Protein AF-A0A2K3JLP3-F1 (afdb_monomer_lite)

Secondary structure (DSSP, 8-state):
-HHHHHHHHHHHHTT-SSGGGSPPHHHHHHHHHHHH--TT---GGGGS-------------------SS-HHHHHHHHHHHHHHHHHHHHHHT----------

pLDDT: mean 74.58, std 18.93, range [44.62, 97.56]

Sequence (103 aa):
MRSLHQAVAVAAMCLNEEPSVRPLISDVVTALSFLGITPMSQDPNLLSPIDMSSPTDENEEKSATLSLLDDDSAVVRQRAVDEAMEWGSNSRNKPNYDSSSYL

Structure (mmCIF, N/CA/C/O backbone):
data_AF-A0A2K3JLP3-F1
#
_entry.id   AF-A0A2K3JLP3-F1
#
loop_
_atom_site.group_PDB
_atom_site.id
_atom_site.type_symbol
_atom_site.label_atom_id
_atom_site.label_alt_id
_atom_site.label_comp_id
_atom_site.label_asym_id
_atom_site.label_entity_id
_atom_site.label_seq_id
_atom_site.pdbx_PDB_ins_code
_atom_site.Cartn_x
_atom_site.Cartn_y
_atom_site.Cartn_z
_atom_site.occupancy
_atom_site.B_iso_or_equiv
_atom_site.auth_seq_id
_atom_site.auth_comp_id
_atom_site.auth_asym_id
_atom_site.auth_atom_id
_atom_site.pdbx_PDB_model_num
ATOM 1 N N . MET A 1 1 ? 19.265 6.042 -3.613 1.00 70.06 1 MET A N 1
ATOM 2 C CA . MET A 1 1 ? 18.915 5.976 -2.174 1.00 70.06 1 MET A CA 1
ATOM 3 C C . MET A 1 1 ? 17.835 6.961 -1.731 1.00 70.06 1 MET A C 1
ATOM 5 O O . MET A 1 1 ? 17.045 6.580 -0.882 1.00 70.06 1 MET A O 1
ATOM 9 N N . ARG A 1 2 ? 17.734 8.190 -2.271 1.00 84.38 2 ARG A N 1
ATOM 10 C CA . ARG A 1 2 ? 16.667 9.127 -1.850 1.00 84.38 2 ARG A CA 1
ATOM 11 C C . ARG A 1 2 ? 15.244 8.585 -2.059 1.00 84.38 2 ARG A C 1
ATOM 13 O O . ARG A 1 2 ? 14.434 8.704 -1.150 1.00 84.38 2 ARG A O 1
ATOM 20 N N . SER A 1 3 ? 14.974 7.946 -3.198 1.00 90.00 3 SER A N 1
ATOM 21 C CA . SER A 1 3 ? 13.664 7.349 -3.506 1.00 90.00 3 SER A CA 1
ATOM 22 C C . SER A 1 3 ? 13.277 6.225 -2.543 1.00 90.00 3 SER A C 1
ATOM 24 O O . SER A 1 3 ? 12.133 6.160 -2.114 1.00 90.00 3 SER A O 1
ATOM 26 N N . LEU A 1 4 ? 14.237 5.389 -2.133 1.00 91.31 4 LEU A N 1
ATOM 27 C CA . LEU A 1 4 ? 14.010 4.349 -1.128 1.00 91.31 4 LEU A CA 1
ATOM 28 C C . LEU A 1 4 ? 13.628 4.955 0.227 1.00 91.31 4 LEU A C 1
ATOM 30 O O . LEU A 1 4 ? 12.660 4.519 0.833 1.00 91.31 4 LEU A O 1
ATOM 34 N N . HIS A 1 5 ? 14.346 5.981 0.694 1.00 94.88 5 HIS A N 1
ATOM 35 C CA . HIS A 1 5 ? 13.999 6.646 1.956 1.00 94.88 5 HIS A CA 1
ATOM 36 C C . HIS A 1 5 ? 12.618 7.304 1.899 1.00 94.88 5 HIS A C 1
ATOM 38 O O . HIS A 1 5 ? 11.877 7.257 2.875 1.00 94.88 5 HIS A O 1
ATOM 44 N N . GLN A 1 6 ? 12.251 7.876 0.750 1.00 94.69 6 GLN A N 1
ATOM 45 C CA . GLN A 1 6 ? 10.908 8.408 0.534 1.00 94.69 6 GLN A CA 1
ATOM 46 C C . GLN A 1 6 ? 9.854 7.295 0.557 1.00 94.69 6 GLN A C 1
ATOM 48 O O . GLN A 1 6 ? 8.849 7.441 1.243 1.00 94.69 6 GLN A O 1
ATOM 53 N N . ALA A 1 7 ? 10.100 6.160 -0.103 1.00 94.81 7 ALA A N 1
ATOM 54 C CA . ALA A 1 7 ? 9.191 5.015 -0.084 1.00 94.81 7 ALA A CA 1
ATOM 55 C C . ALA A 1 7 ? 9.003 4.455 1.337 1.00 94.81 7 ALA A C 1
ATOM 57 O O . ALA A 1 7 ? 7.880 4.170 1.745 1.00 94.81 7 ALA A O 1
ATOM 58 N N . VAL A 1 8 ? 10.082 4.366 2.122 1.00 95.56 8 VAL A N 1
ATOM 59 C CA . VAL A 1 8 ? 10.027 3.961 3.536 1.00 95.56 8 VAL A CA 1
ATOM 60 C C . VAL A 1 8 ? 9.221 4.960 4.369 1.00 95.56 8 VAL A C 1
ATOM 62 O O . VAL A 1 8 ? 8.411 4.544 5.192 1.00 95.56 8 VAL A O 1
ATOM 65 N N . ALA A 1 9 ? 9.389 6.266 4.144 1.00 95.69 9 ALA A N 1
ATOM 66 C CA . ALA A 1 9 ? 8.601 7.285 4.836 1.00 95.69 9 ALA A CA 1
ATOM 67 C C . ALA A 1 9 ? 7.101 7.173 4.509 1.00 95.69 9 ALA A C 1
ATOM 69 O O . ALA A 1 9 ? 6.276 7.251 5.415 1.00 95.69 9 ALA A O 1
ATOM 70 N N . VAL A 1 10 ? 6.750 6.925 3.241 1.00 95.50 10 VAL A N 1
ATOM 71 C CA . VAL A 1 10 ? 5.359 6.686 2.817 1.00 95.50 10 VAL A CA 1
ATOM 72 C C . VAL A 1 10 ? 4.795 5.425 3.478 1.00 95.50 10 VAL A C 1
ATOM 74 O O . VAL A 1 10 ? 3.681 5.453 3.989 1.00 95.50 10 VAL A O 1
ATOM 77 N N . ALA A 1 11 ? 5.568 4.337 3.541 1.00 95.50 11 ALA A N 1
ATOM 78 C CA . ALA A 1 11 ? 5.145 3.114 4.225 1.00 95.50 11 ALA A CA 1
ATOM 79 C C . ALA A 1 11 ? 4.912 3.339 5.729 1.00 95.50 11 ALA A C 1
ATOM 81 O O . ALA A 1 11 ? 3.944 2.823 6.283 1.00 95.50 11 ALA A O 1
ATOM 82 N N . ALA A 1 12 ? 5.759 4.141 6.382 1.00 96.31 12 ALA A N 1
ATOM 83 C CA . ALA A 1 12 ? 5.605 4.472 7.795 1.00 96.31 12 ALA A CA 1
ATOM 84 C C . ALA A 1 12 ? 4.299 5.234 8.078 1.00 96.31 12 ALA A C 1
ATOM 86 O O . ALA A 1 12 ? 3.626 4.907 9.051 1.00 96.31 12 ALA A O 1
ATOM 87 N N . MET A 1 13 ? 3.894 6.169 7.205 1.00 96.75 13 MET A N 1
ATOM 88 C CA . MET A 1 13 ? 2.616 6.895 7.330 1.00 96.75 13 MET A CA 1
ATOM 89 C C . MET A 1 13 ? 1.392 5.961 7.352 1.00 96.75 13 MET A C 1
ATOM 91 O O . MET A 1 13 ? 0.372 6.278 7.960 1.00 96.75 13 MET A O 1
ATOM 95 N N . CYS A 1 14 ? 1.476 4.795 6.704 1.00 96.75 14 CYS A N 1
ATOM 96 C CA . CYS A 1 14 ? 0.386 3.817 6.665 1.00 96.75 14 CYS A CA 1
ATOM 97 C C . CYS A 1 14 ? 0.229 3.017 7.972 1.00 96.75 14 CYS A C 1
ATOM 99 O O . CYS A 1 14 ? -0.822 2.411 8.186 1.00 96.75 14 CYS A O 1
ATOM 101 N N . LEU A 1 15 ? 1.255 2.991 8.832 1.00 95.81 15 LEU A N 1
ATOM 102 C CA . LEU A 1 15 ? 1.299 2.189 10.063 1.00 95.81 15 LEU A CA 1
ATOM 103 C C . LEU A 1 15 ? 0.910 2.977 11.324 1.00 95.81 15 LEU A C 1
ATOM 105 O O . LEU A 1 15 ? 0.971 2.436 12.425 1.00 95.81 15 LEU A O 1
ATOM 109 N N . ASN A 1 16 ? 0.507 4.241 11.185 1.00 94.50 16 ASN A N 1
ATOM 110 C CA . ASN A 1 16 ? 0.099 5.081 12.308 1.00 94.50 16 ASN A CA 1
ATOM 111 C C . ASN A 1 16 ? -1.086 4.479 13.080 1.00 94.50 16 ASN A C 1
ATOM 113 O O . ASN A 1 16 ? -2.062 4.052 12.472 1.00 94.50 16 ASN A O 1
ATOM 117 N N . GLU A 1 17 ? -1.060 4.489 14.416 1.00 93.94 17 GLU A N 1
ATOM 118 C CA . GLU A 1 17 ? -2.163 3.924 15.217 1.00 93.94 17 GLU A CA 1
ATOM 119 C C . GLU A 1 17 ? -3.498 4.636 14.969 1.00 93.94 17 GLU A C 1
ATOM 121 O O . GLU A 1 17 ? -4.530 3.983 14.827 1.00 93.94 17 GLU A O 1
ATOM 126 N N . GLU A 1 18 ? -3.466 5.960 14.815 1.00 95.81 18 GLU A N 1
ATOM 127 C CA . GLU A 1 18 ? -4.647 6.752 14.495 1.00 95.81 18 GLU A CA 1
ATOM 128 C C . GLU A 1 18 ? -5.015 6.620 12.997 1.00 95.81 18 GLU A C 1
ATOM 130 O O . GLU A 1 18 ? -4.182 6.893 12.130 1.00 95.81 18 GLU A O 1
ATOM 135 N N . PRO A 1 19 ? -6.251 6.218 12.642 1.00 92.31 19 PRO A N 1
ATOM 136 C CA . PRO A 1 19 ? -6.639 6.000 11.247 1.00 92.31 19 PRO A CA 1
ATOM 137 C C . PRO A 1 19 ? -6.755 7.295 10.430 1.00 92.31 19 PRO A C 1
ATOM 139 O O . PRO A 1 19 ? -6.525 7.260 9.225 1.00 92.31 19 PRO A O 1
ATOM 142 N N . SER A 1 20 ? -7.069 8.434 11.055 1.00 94.50 20 SER A N 1
ATOM 143 C CA . SER A 1 20 ? -7.243 9.733 10.378 1.00 94.50 20 SER A CA 1
ATOM 144 C C . SER A 1 20 ? -5.966 10.296 9.764 1.00 94.50 20 SER A C 1
ATOM 146 O O . SER A 1 20 ? -6.047 11.123 8.859 1.00 94.50 20 SER A O 1
ATOM 148 N N . VAL A 1 21 ? -4.796 9.869 10.240 1.00 94.88 21 VAL A N 1
ATOM 149 C CA . VAL A 1 21 ? -3.499 10.335 9.725 1.00 94.88 21 VAL A CA 1
ATOM 150 C C . VAL A 1 21 ? -2.900 9.393 8.680 1.00 94.88 21 VAL A C 1
ATOM 152 O O . VAL A 1 21 ? -1.882 9.728 8.075 1.00 94.88 21 VAL A O 1
ATOM 155 N N . ARG A 1 22 ? -3.514 8.222 8.451 1.00 97.56 22 ARG A N 1
ATOM 156 C CA . ARG A 1 22 ? -3.095 7.303 7.388 1.00 97.56 22 ARG A CA 1
ATOM 157 C C . ARG A 1 22 ? -3.552 7.874 6.039 1.00 97.56 22 ARG A C 1
ATOM 159 O O . ARG A 1 22 ? -4.724 8.225 5.904 1.00 97.56 22 ARG A O 1
ATOM 166 N N . PRO A 1 23 ? -2.671 7.968 5.034 1.00 96.81 23 PRO A N 1
ATOM 167 C CA . PRO A 1 23 ? -3.046 8.474 3.718 1.00 96.81 23 PRO A CA 1
ATOM 168 C C . PRO A 1 23 ? -4.026 7.530 3.008 1.00 96.81 23 PRO A C 1
ATOM 170 O O . PRO A 1 23 ? -4.055 6.325 3.272 1.00 96.81 23 PRO A O 1
ATOM 173 N N . LEU A 1 24 ? -4.799 8.066 2.057 1.00 96.94 24 LEU A N 1
ATOM 174 C CA . LEU A 1 24 ? -5.608 7.234 1.168 1.00 96.94 24 LEU A CA 1
ATOM 175 C C . LEU A 1 24 ? -4.697 6.332 0.328 1.00 96.94 24 LEU A C 1
ATOM 177 O O . LEU A 1 24 ? -3.630 6.747 -0.129 1.00 96.94 24 LEU A O 1
ATOM 181 N N . ILE A 1 25 ? -5.137 5.098 0.069 1.00 96.12 25 ILE A N 1
ATOM 182 C CA . ILE A 1 25 ? -4.340 4.140 -0.710 1.00 96.12 25 ILE A CA 1
ATOM 183 C C . ILE A 1 25 ? -4.054 4.642 -2.134 1.00 96.12 25 ILE A C 1
ATOM 185 O O . ILE A 1 25 ? -2.973 4.396 -2.667 1.00 96.12 25 ILE A O 1
ATOM 189 N N . SER A 1 26 ? -4.977 5.410 -2.725 1.00 97.00 26 SER A N 1
ATOM 190 C CA . SER A 1 26 ? -4.780 6.085 -4.015 1.00 97.00 26 SER A CA 1
ATOM 191 C C . SER A 1 26 ? -3.562 7.006 -4.003 1.00 97.00 26 SER A C 1
ATOM 193 O O . SER A 1 26 ? -2.783 7.026 -4.959 1.00 97.00 26 SER A O 1
ATOM 195 N N . ASP A 1 27 ? -3.368 7.733 -2.905 1.00 95.94 27 ASP A N 1
ATOM 196 C CA . ASP A 1 27 ? -2.301 8.718 -2.759 1.00 95.94 27 ASP A CA 1
ATOM 197 C C . ASP A 1 27 ? -0.958 8.012 -2.560 1.00 95.94 27 ASP A C 1
ATOM 199 O O . ASP A 1 27 ? 0.050 8.412 -3.143 1.00 95.94 27 ASP A O 1
ATOM 203 N N . VAL A 1 28 ? -0.957 6.901 -1.816 1.00 96.25 28 VAL A N 1
ATOM 204 C CA . VAL A 1 28 ? 0.216 6.033 -1.631 1.00 96.25 28 VAL A CA 1
ATOM 205 C C . VAL A 1 28 ? 0.686 5.457 -2.964 1.00 96.25 28 VAL A C 1
ATOM 207 O O . VAL A 1 28 ? 1.864 5.572 -3.298 1.00 96.25 28 VAL A O 1
ATOM 210 N N . VAL A 1 29 ? -0.220 4.870 -3.752 1.00 94.44 29 VAL A N 1
ATOM 211 C CA . VAL A 1 29 ? 0.120 4.285 -5.061 1.00 94.44 29 VAL A CA 1
ATOM 212 C C . VAL A 1 29 ? 0.622 5.363 -6.022 1.00 94.44 29 VAL A C 1
ATOM 214 O O . VAL A 1 29 ? 1.618 5.157 -6.715 1.00 94.44 29 VAL A O 1
ATOM 217 N N . THR A 1 30 ? -0.009 6.538 -6.013 1.00 93.44 30 THR A N 1
ATOM 218 C CA . THR A 1 30 ? 0.418 7.688 -6.818 1.00 93.44 30 THR A CA 1
ATOM 219 C C . THR A 1 30 ? 1.832 8.138 -6.436 1.00 93.44 30 THR A C 1
ATOM 221 O O . THR A 1 30 ? 2.692 8.273 -7.306 1.00 93.44 30 THR A O 1
ATOM 224 N N . ALA A 1 31 ? 2.118 8.302 -5.140 1.00 94.00 31 ALA A N 1
ATOM 225 C CA . ALA A 1 31 ? 3.446 8.670 -4.654 1.00 94.00 31 ALA A CA 1
ATOM 226 C C . ALA A 1 31 ? 4.505 7.616 -5.016 1.00 94.00 31 ALA A C 1
ATOM 228 O O . ALA A 1 31 ? 5.577 7.962 -5.512 1.00 94.00 31 ALA A O 1
ATOM 229 N N . LEU A 1 32 ? 4.205 6.329 -4.822 1.00 93.38 32 LEU A N 1
ATOM 230 C CA . LEU A 1 32 ? 5.118 5.235 -5.158 1.00 93.38 32 LEU A CA 1
ATOM 231 C C . LEU A 1 32 ? 5.373 5.128 -6.664 1.00 93.38 32 LEU A C 1
ATOM 233 O O . LEU A 1 32 ? 6.500 4.830 -7.051 1.00 93.38 32 LEU A O 1
ATOM 237 N N . SER A 1 33 ? 4.383 5.435 -7.507 1.00 91.19 33 SER A N 1
ATOM 238 C CA . SER A 1 33 ? 4.563 5.510 -8.960 1.00 91.19 33 SER A CA 1
ATOM 239 C C . SER A 1 33 ? 5.618 6.556 -9.327 1.00 91.19 33 SER A C 1
ATOM 241 O O . SER A 1 33 ? 6.580 6.240 -10.023 1.00 91.19 33 SER A O 1
ATOM 243 N N . PHE A 1 34 ? 5.545 7.764 -8.753 1.00 90.00 34 PHE A N 1
ATOM 244 C CA . PHE A 1 34 ? 6.564 8.798 -8.978 1.00 90.00 34 PHE A CA 1
ATOM 245 C C . PHE A 1 34 ? 7.958 8.410 -8.460 1.00 90.00 34 PHE A C 1
ATOM 247 O O . PHE A 1 34 ? 8.964 8.802 -9.052 1.00 90.00 34 PHE A O 1
ATOM 254 N N . LEU A 1 35 ? 8.035 7.636 -7.373 1.00 90.25 35 LEU A N 1
ATOM 255 C CA . LEU A 1 35 ? 9.299 7.155 -6.801 1.00 90.25 35 LEU A CA 1
ATOM 256 C C . LEU A 1 35 ? 9.897 5.959 -7.562 1.00 90.25 35 LEU A C 1
ATOM 258 O O . LEU A 1 35 ? 11.114 5.762 -7.522 1.00 90.25 35 LEU A O 1
ATOM 262 N N . GLY A 1 36 ? 9.048 5.161 -8.215 1.00 78.56 36 GLY A N 1
ATOM 263 C CA . GLY A 1 36 ? 9.388 3.934 -8.938 1.00 78.56 36 GLY A CA 1
ATOM 264 C C . GLY A 1 36 ? 9.819 4.144 -10.389 1.00 78.56 36 GLY A C 1
ATOM 265 O O . GLY A 1 36 ? 10.355 3.216 -10.996 1.00 78.56 36 GLY A O 1
ATOM 266 N N . ILE A 1 37 ? 9.653 5.352 -10.941 1.00 70.38 37 ILE A N 1
ATOM 267 C CA . ILE A 1 37 ? 10.189 5.715 -12.260 1.00 70.38 37 ILE A CA 1
ATOM 268 C C . ILE A 1 37 ? 11.720 5.817 -12.151 1.00 70.38 37 ILE A C 1
ATOM 270 O O . ILE A 1 37 ? 12.304 6.884 -11.966 1.00 70.38 37 ILE A O 1
ATOM 274 N N . THR A 1 38 ? 12.395 4.674 -12.255 1.00 62.62 38 THR A N 1
ATOM 275 C CA . THR A 1 38 ? 13.826 4.623 -12.557 1.00 62.62 38 THR A CA 1
ATOM 276 C C . THR A 1 38 ? 13.994 5.019 -14.029 1.00 62.62 38 THR A C 1
ATOM 278 O O . THR A 1 38 ? 13.333 4.431 -14.886 1.00 62.62 38 THR A O 1
ATOM 281 N N . PRO A 1 39 ? 14.884 5.964 -14.377 1.00 56.00 39 PRO A N 1
ATOM 282 C CA . PRO A 1 39 ? 15.059 6.435 -15.755 1.00 56.00 39 PRO A CA 1
ATOM 283 C C . PRO A 1 39 ? 15.661 5.391 -16.721 1.00 56.00 39 PRO A C 1
ATOM 285 O O . PRO A 1 39 ? 16.122 5.763 -17.793 1.00 56.00 39 PRO A O 1
ATOM 288 N N . MET A 1 40 ? 15.699 4.098 -16.371 1.00 52.88 40 MET A N 1
ATOM 289 C CA . MET A 1 40 ? 16.426 3.085 -17.144 1.00 52.88 40 MET A CA 1
ATOM 290 C C . MET A 1 40 ? 15.576 2.267 -18.125 1.00 52.88 40 MET A C 1
ATOM 292 O O . MET A 1 40 ? 16.149 1.653 -19.016 1.00 52.88 40 MET A O 1
ATOM 296 N N . SER A 1 41 ? 14.246 2.298 -18.048 1.00 51.97 41 SER A N 1
ATOM 297 C CA . SER A 1 41 ? 13.408 1.582 -19.021 1.00 51.97 41 SER A CA 1
ATOM 298 C C . SER A 1 41 ? 12.083 2.306 -19.193 1.00 51.97 41 SER A C 1
ATOM 300 O O . SER A 1 41 ? 11.079 1.953 -18.581 1.00 51.97 41 SER A O 1
ATOM 302 N N . GLN A 1 42 ? 12.088 3.356 -20.015 1.00 51.69 42 GLN A N 1
ATOM 303 C CA . GLN A 1 42 ? 10.862 3.942 -20.548 1.00 51.69 42 GLN A CA 1
ATOM 304 C C . GLN A 1 42 ? 10.257 2.971 -21.570 1.00 51.69 42 GLN A C 1
ATOM 306 O O . GLN A 1 42 ? 10.335 3.203 -22.772 1.00 51.69 42 GLN A O 1
ATOM 311 N N . ASP A 1 43 ? 9.691 1.863 -21.096 1.00 55.12 43 ASP A N 1
ATOM 312 C CA . ASP A 1 43 ? 8.700 1.129 -21.872 1.00 55.12 43 ASP A CA 1
ATOM 313 C C . ASP A 1 43 ? 7.312 1.622 -21.423 1.00 55.12 43 ASP A C 1
ATOM 315 O O . ASP A 1 43 ? 6.861 1.273 -20.326 1.00 55.12 43 ASP A O 1
ATOM 319 N N . PRO A 1 44 ? 6.634 2.481 -22.210 1.00 57.03 44 PRO A N 1
ATOM 320 C CA . PRO A 1 44 ? 5.302 2.988 -21.875 1.00 57.03 44 PRO A CA 1
ATOM 321 C C . PRO A 1 44 ? 4.235 1.881 -21.796 1.00 57.03 44 PRO A C 1
ATOM 323 O O . PRO A 1 44 ? 3.108 2.162 -21.396 1.00 57.03 44 PRO A O 1
ATOM 326 N N . ASN A 1 45 ? 4.570 0.634 -22.147 1.00 56.38 45 ASN A N 1
ATOM 327 C CA . ASN A 1 45 ? 3.650 -0.499 -22.170 1.00 56.38 45 ASN A CA 1
ATOM 328 C C . ASN A 1 45 ? 3.515 -1.238 -20.818 1.00 56.38 45 ASN A C 1
ATOM 330 O O . ASN A 1 45 ? 2.615 -2.062 -20.658 1.00 56.38 45 ASN A O 1
ATOM 334 N N . LEU A 1 46 ? 4.356 -0.932 -19.815 1.00 54.84 46 LEU A N 1
ATOM 335 C CA . LEU A 1 46 ? 4.271 -1.542 -18.472 1.00 54.84 46 LEU A CA 1
ATOM 336 C C . LEU A 1 46 ? 3.291 -0.846 -17.508 1.00 54.84 46 LEU A C 1
ATOM 338 O O . LEU A 1 46 ? 3.151 -1.273 -16.366 1.00 54.84 46 LEU A O 1
ATOM 342 N N . LEU A 1 47 ? 2.604 0.212 -17.948 1.00 57.75 47 LEU A N 1
ATOM 343 C CA . LEU A 1 47 ? 1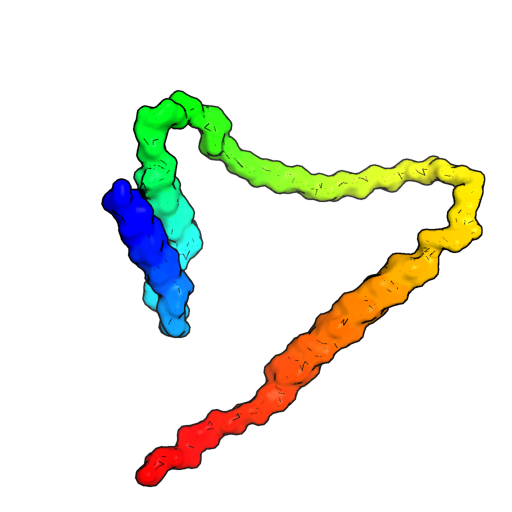.569 0.910 -17.166 1.00 57.75 47 LEU A CA 1
ATOM 344 C C . LEU A 1 47 ? 0.149 0.385 -17.440 1.00 57.75 47 LEU A C 1
ATOM 346 O O . LEU A 1 47 ? -0.829 1.032 -17.062 1.00 57.75 47 LEU A O 1
ATOM 350 N N . SER A 1 48 ? 0.012 -0.759 -18.116 1.00 64.62 48 SER A N 1
ATOM 351 C CA . SER A 1 48 ? -1.301 -1.366 -18.324 1.00 64.62 48 SER A CA 1
ATOM 352 C C . SER A 1 48 ? -1.901 -1.806 -16.977 1.00 64.62 48 SER A C 1
ATOM 354 O O . SER A 1 48 ? -1.192 -2.376 -16.143 1.00 64.62 48 SER A O 1
ATOM 356 N N . PRO A 1 49 ? -3.195 -1.529 -16.723 1.00 64.62 49 PRO A N 1
ATOM 357 C CA . PRO A 1 49 ? -3.900 -2.105 -15.587 1.00 64.62 49 PRO A CA 1
ATOM 358 C C . PRO A 1 49 ? -3.736 -3.625 -15.621 1.00 64.62 49 PRO A C 1
ATOM 360 O O . PRO A 1 49 ? -3.992 -4.243 -16.653 1.00 64.62 49 PRO A O 1
ATOM 363 N N . ILE A 1 50 ? -3.291 -4.215 -14.511 1.00 60.78 50 ILE A N 1
ATOM 364 C CA . ILE A 1 50 ? -3.265 -5.669 -14.344 1.00 60.78 50 ILE A CA 1
ATOM 365 C C . ILE A 1 50 ? -4.723 -6.126 -14.400 1.00 60.78 50 ILE A C 1
ATOM 367 O O . ILE A 1 50 ? -5.469 -5.961 -13.434 1.00 60.78 50 ILE A O 1
ATOM 371 N N . ASP A 1 51 ? -5.134 -6.635 -15.557 1.00 60.69 51 ASP A N 1
ATOM 372 C CA . ASP A 1 51 ? -6.415 -7.298 -15.736 1.00 60.69 51 ASP A CA 1
ATOM 373 C C . ASP A 1 51 ? -6.349 -8.615 -14.960 1.00 60.69 51 ASP A C 1
ATOM 375 O O . ASP A 1 51 ? -5.716 -9.586 -15.379 1.00 60.69 51 ASP A O 1
ATOM 379 N N . MET A 1 52 ? -6.913 -8.611 -13.753 1.00 63.84 52 MET A N 1
ATOM 380 C CA . MET A 1 52 ? -7.133 -9.827 -12.979 1.00 63.84 52 MET A CA 1
ATOM 381 C C . MET A 1 52 ? -8.170 -10.649 -13.738 1.00 63.84 52 MET A C 1
ATOM 383 O O . MET A 1 52 ? -9.372 -10.476 -13.539 1.00 63.84 52 MET A O 1
ATOM 387 N N . SER A 1 53 ? -7.707 -11.526 -14.629 1.00 56.28 53 SER A N 1
ATOM 388 C CA . SER A 1 53 ? -8.576 -12.489 -15.292 1.00 56.28 53 SER A CA 1
ATOM 389 C C . SER A 1 53 ? -9.274 -13.324 -14.221 1.00 56.28 53 SER A C 1
ATOM 391 O O . SER A 1 53 ? -8.640 -14.061 -13.464 1.00 56.28 53 SER A O 1
ATOM 393 N N . SER A 1 54 ? -10.591 -13.154 -14.130 1.00 56.28 54 SER A N 1
ATOM 394 C CA . SER A 1 54 ? -11.459 -13.968 -13.286 1.00 56.28 54 SER A CA 1
ATOM 395 C C . SER A 1 54 ? -11.281 -15.446 -13.662 1.00 56.28 54 SER A C 1
ATOM 397 O O . SER A 1 54 ? -11.208 -15.745 -14.859 1.00 56.28 54 SER A O 1
ATOM 399 N N . PRO A 1 55 ? -11.221 -16.385 -12.698 1.00 58.28 55 PRO A N 1
ATOM 400 C CA . PRO A 1 55 ? -11.199 -17.803 -13.027 1.00 58.28 55 PRO A CA 1
ATOM 401 C C . PRO A 1 55 ? -12.456 -18.136 -13.834 1.00 58.28 55 PRO A C 1
ATOM 403 O O . PRO A 1 55 ? -13.572 -17.782 -13.454 1.00 58.28 55 PRO A O 1
ATOM 406 N N . THR A 1 56 ? -12.236 -18.7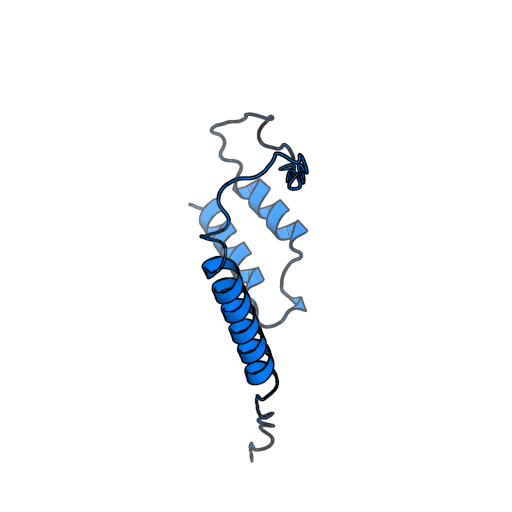30 -15.002 1.00 45.31 56 THR A N 1
ATOM 407 C CA . THR A 1 56 ? -13.288 -19.194 -15.900 1.00 45.31 56 THR A CA 1
ATOM 408 C C . THR A 1 56 ? -13.659 -20.599 -15.440 1.00 45.31 56 THR A C 1
ATOM 410 O O . THR A 1 56 ? -12.812 -21.488 -15.451 1.00 45.31 56 THR A O 1
ATOM 413 N N . ASP A 1 57 ? -14.893 -20.791 -14.974 1.00 47.94 57 ASP A N 1
ATOM 414 C CA . ASP A 1 57 ? -15.437 -22.115 -14.672 1.00 47.94 57 ASP A CA 1
ATOM 415 C C . ASP A 1 57 ? -15.733 -22.841 -15.992 1.00 47.94 57 ASP A C 1
ATOM 417 O O . ASP A 1 57 ? -16.783 -22.651 -16.612 1.00 47.94 57 ASP A O 1
ATOM 421 N N . GLU A 1 58 ? -14.792 -23.664 -16.450 1.00 48.12 58 GLU A N 1
ATOM 422 C CA . GLU A 1 58 ? -15.005 -24.582 -17.571 1.00 48.12 58 GLU A CA 1
ATOM 423 C C . GLU A 1 58 ? -15.654 -25.861 -17.037 1.00 48.12 58 GLU A C 1
ATOM 425 O O . GLU A 1 58 ? -15.011 -26.795 -16.559 1.00 48.12 58 GLU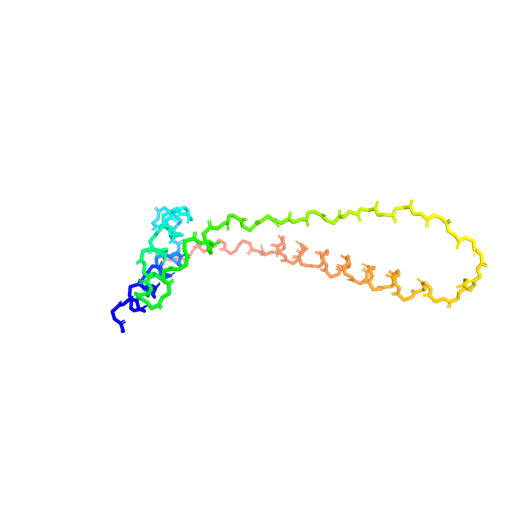 A O 1
ATOM 430 N N . ASN A 1 59 ? -16.982 -25.863 -17.086 1.00 47.34 59 ASN A N 1
ATOM 431 C CA . ASN A 1 59 ? -17.812 -27.024 -16.832 1.00 47.34 59 ASN A CA 1
ATOM 432 C C . ASN A 1 59 ? -17.948 -27.818 -18.146 1.00 47.34 59 ASN A C 1
ATOM 434 O O . ASN A 1 59 ? -18.871 -27.568 -18.919 1.00 47.34 59 ASN A O 1
ATOM 438 N N . GLU A 1 60 ? -17.038 -28.761 -18.412 1.00 47.66 60 GLU A N 1
ATOM 439 C CA . GLU A 1 60 ? -17.248 -29.799 -19.432 1.00 47.66 60 GLU A CA 1
ATOM 440 C C . GLU A 1 60 ? -17.084 -31.211 -18.854 1.00 47.66 60 GLU A C 1
ATOM 442 O O . GLU A 1 60 ? -16.037 -31.661 -18.394 1.00 47.66 60 GLU A O 1
ATOM 447 N N . GLU A 1 61 ? -18.213 -31.901 -18.894 1.00 49.88 61 GLU A N 1
ATOM 448 C CA . GLU A 1 61 ? -18.510 -33.236 -18.422 1.00 49.88 61 GLU A CA 1
ATOM 449 C C . GLU A 1 61 ? -17.801 -34.306 -19.275 1.00 49.88 61 GLU A C 1
ATOM 451 O O . GLU A 1 61 ? -18.069 -34.448 -20.471 1.00 49.88 61 GLU A O 1
ATOM 456 N N . LYS A 1 62 ? -16.934 -35.132 -18.669 1.00 44.62 62 LYS A N 1
ATOM 457 C CA . LYS A 1 62 ? -16.539 -36.413 -19.277 1.00 44.62 62 LYS A CA 1
ATOM 458 C C . LYS A 1 62 ? -16.307 -37.522 -18.250 1.00 44.62 62 LYS A C 1
ATOM 460 O O . LYS A 1 62 ? -15.214 -37.749 -17.757 1.00 44.62 62 LYS A O 1
ATOM 465 N N . SER A 1 63 ? -17.400 -38.248 -18.023 1.00 46.25 63 SER A N 1
ATOM 466 C CA . SER A 1 63 ? -17.482 -39.706 -18.162 1.00 46.25 63 SER A CA 1
ATOM 467 C C . SER A 1 63 ? -16.499 -40.557 -17.345 1.00 46.25 63 SER A C 1
ATOM 469 O O . SER A 1 63 ? -15.402 -40.884 -17.785 1.00 46.25 63 SER A O 1
ATOM 471 N N . ALA A 1 64 ? -16.999 -40.992 -16.185 1.00 51.16 64 ALA A N 1
ATOM 472 C CA . ALA A 1 64 ? -16.815 -42.318 -15.598 1.00 51.16 64 ALA A CA 1
ATOM 473 C C . ALA A 1 64 ? -15.419 -42.950 -15.733 1.00 51.16 64 ALA A C 1
ATOM 475 O O . ALA A 1 64 ? -15.140 -43.659 -16.693 1.00 51.16 64 ALA A O 1
ATOM 476 N N . THR A 1 65 ? -14.585 -42.792 -14.706 1.00 50.06 65 THR A N 1
ATOM 477 C CA . THR A 1 65 ? -13.787 -43.863 -14.076 1.00 50.06 65 THR A CA 1
ATOM 478 C C . THR A 1 65 ? -12.925 -43.247 -12.970 1.00 50.06 65 THR A C 1
ATOM 480 O O . THR A 1 65 ? -12.292 -42.223 -13.185 1.00 50.06 65 THR A O 1
ATOM 483 N N . LEU A 1 66 ? -12.867 -43.915 -11.811 1.00 46.75 66 LEU A N 1
ATOM 484 C CA . LEU A 1 66 ? -12.022 -43.619 -10.637 1.00 46.75 66 LEU A CA 1
ATOM 485 C C . LEU A 1 66 ? -12.613 -42.689 -9.563 1.00 46.75 66 LEU A C 1
ATOM 487 O O . LEU A 1 66 ? -11.959 -41.789 -9.047 1.00 46.75 66 LEU A O 1
ATOM 491 N N . SER A 1 67 ? -13.819 -43.017 -9.104 1.00 51.59 67 SER A N 1
ATOM 492 C CA . SER A 1 67 ? -14.175 -42.804 -7.698 1.00 51.59 67 SER A CA 1
ATOM 493 C C . SER A 1 67 ? -13.187 -43.594 -6.833 1.00 51.59 67 SER A C 1
ATOM 495 O O . SER A 1 67 ? -13.314 -44.811 -6.809 1.00 51.59 67 SER A O 1
ATOM 497 N N . LEU A 1 68 ? -12.188 -42.955 -6.206 1.00 55.19 68 LEU A N 1
ATOM 498 C CA . LEU A 1 68 ? -11.493 -43.472 -5.003 1.00 55.19 68 LEU A CA 1
ATOM 499 C C . LEU A 1 68 ? -10.487 -42.496 -4.338 1.00 55.19 68 LEU A C 1
ATOM 501 O O . LEU A 1 68 ? -9.760 -42.922 -3.448 1.00 55.19 68 LEU A O 1
ATOM 505 N N . LEU A 1 69 ? -10.427 -41.208 -4.706 1.00 55.09 69 LEU A N 1
ATOM 506 C CA . LEU A 1 69 ? -9.475 -40.246 -4.115 1.00 55.09 69 LEU A CA 1
ATOM 507 C C . LEU A 1 69 ? -10.095 -38.843 -3.925 1.00 55.09 69 LEU A C 1
ATOM 509 O O . LEU A 1 69 ? -9.479 -37.845 -4.277 1.00 55.09 69 LEU A O 1
ATOM 513 N N . ASP A 1 70 ? -11.324 -38.756 -3.411 1.00 54.03 70 ASP A N 1
ATOM 514 C CA . ASP A 1 70 ? -11.989 -37.469 -3.096 1.00 54.03 70 ASP A CA 1
ATOM 515 C C . ASP A 1 70 ? -12.187 -37.242 -1.580 1.00 54.03 70 ASP A C 1
ATOM 517 O O . ASP A 1 70 ? -12.706 -36.211 -1.147 1.00 54.03 70 ASP A O 1
ATOM 521 N N . ASP A 1 71 ? -11.736 -38.187 -0.747 1.00 54.84 71 ASP A N 1
ATOM 522 C CA . ASP A 1 71 ? -11.912 -38.143 0.713 1.00 54.84 71 ASP A CA 1
ATOM 523 C C . ASP A 1 71 ? -10.995 -37.113 1.406 1.00 54.84 71 ASP A C 1
ATOM 525 O O . ASP A 1 71 ? -11.388 -36.492 2.393 1.00 54.84 71 ASP A O 1
ATOM 529 N N . ASP A 1 72 ? -9.804 -36.836 0.860 1.00 59.25 72 ASP A N 1
ATOM 530 C CA . ASP A 1 72 ? -8.868 -35.862 1.448 1.00 59.25 72 ASP A CA 1
ATOM 531 C C . ASP A 1 72 ? -9.347 -34.405 1.298 1.00 59.25 72 ASP A C 1
ATOM 533 O O . ASP A 1 72 ? -9.111 -33.567 2.172 1.00 59.25 72 ASP A O 1
ATOM 537 N N . SER A 1 73 ? -10.085 -34.084 0.229 1.00 71.12 73 SER A N 1
ATOM 538 C CA . SER A 1 73 ? -10.581 -32.720 -0.021 1.00 71.12 73 SER A CA 1
ATOM 539 C C . SER A 1 73 ? -11.616 -32.289 1.017 1.00 71.12 73 SER A C 1
ATOM 541 O O . SER A 1 73 ? -11.588 -31.155 1.502 1.00 71.12 73 SER A O 1
ATOM 543 N N . ALA A 1 74 ? -12.537 -33.186 1.382 1.00 80.75 74 ALA A N 1
ATOM 544 C CA . ALA A 1 74 ? -13.571 -32.889 2.369 1.00 80.75 74 ALA A CA 1
ATOM 545 C C . ALA A 1 74 ? -12.971 -32.644 3.758 1.00 80.75 74 ALA A C 1
ATOM 547 O O . ALA A 1 74 ? -13.346 -31.679 4.424 1.00 80.75 74 ALA A O 1
ATOM 548 N N . VAL A 1 75 ? -11.995 -33.461 4.156 1.00 85.94 75 VAL A N 1
ATOM 549 C CA . VAL A 1 75 ? -11.318 -33.340 5.452 1.00 85.94 75 VAL A CA 1
ATOM 550 C C . VAL A 1 75 ? -10.500 -32.049 5.540 1.00 85.94 75 VAL A C 1
ATOM 552 O O . VAL A 1 75 ? -10.573 -31.346 6.548 1.00 85.94 75 VAL A O 1
ATOM 555 N N . VAL A 1 76 ? -9.762 -31.687 4.485 1.00 86.69 76 VAL A N 1
ATOM 556 C CA . VAL A 1 76 ? -8.987 -30.434 4.448 1.00 86.69 76 VAL A CA 1
ATOM 557 C C . VAL A 1 76 ? -9.903 -29.209 4.490 1.00 86.69 76 VAL A C 1
ATOM 559 O O . VAL A 1 76 ? -9.642 -28.274 5.249 1.00 86.69 76 VAL A O 1
ATOM 562 N N . ARG A 1 77 ? -11.008 -29.219 3.731 1.00 88.50 77 ARG A N 1
ATOM 563 C CA . ARG A 1 77 ? -12.013 -28.145 3.777 1.00 88.50 77 ARG A CA 1
ATOM 564 C C . ARG A 1 77 ? -12.638 -28.022 5.163 1.00 88.50 77 ARG A C 1
ATOM 566 O O . ARG A 1 77 ? -12.764 -26.909 5.665 1.00 88.50 77 ARG A O 1
ATOM 573 N N . GLN A 1 78 ? -12.986 -29.144 5.792 1.00 93.56 78 GLN A N 1
ATOM 574 C CA . GLN A 1 78 ? -13.568 -29.151 7.133 1.00 93.56 78 GLN A CA 1
ATOM 575 C C . GLN A 1 78 ? -12.599 -28.576 8.171 1.00 93.56 78 GLN A C 1
ATOM 577 O O . GLN A 1 78 ? -12.988 -27.703 8.941 1.00 93.56 78 GLN A O 1
ATOM 582 N N . ARG A 1 79 ? -11.319 -28.969 8.125 1.00 91.19 79 ARG A N 1
ATOM 583 C CA . ARG A 1 79 ? -10.270 -28.386 8.973 1.00 91.19 79 ARG A CA 1
ATOM 584 C C . ARG A 1 79 ? -10.199 -26.866 8.823 1.00 91.19 79 ARG A C 1
ATOM 586 O O . ARG A 1 79 ? -10.139 -26.166 9.826 1.00 91.19 79 ARG A O 1
ATOM 593 N N . ALA A 1 80 ? -10.223 -26.353 7.593 1.00 93.06 80 ALA A N 1
ATOM 594 C CA . ALA A 1 80 ? -10.163 -24.911 7.352 1.00 93.06 80 ALA A CA 1
ATOM 595 C C . ALA A 1 80 ? -11.377 -24.164 7.942 1.00 93.06 80 ALA A C 1
ATOM 597 O O . ALA A 1 80 ? -11.230 -23.052 8.450 1.00 93.06 80 ALA A O 1
ATOM 598 N N . VAL A 1 81 ? -12.569 -24.774 7.902 1.00 93.44 81 VAL A N 1
ATOM 599 C CA . VAL A 1 81 ? -13.785 -24.225 8.527 1.00 93.44 81 VAL A CA 1
ATOM 600 C C . VAL A 1 81 ? -13.658 -24.201 10.048 1.00 93.44 81 VAL A C 1
ATOM 602 O O . VAL A 1 81 ? -13.960 -23.179 10.667 1.00 93.44 81 VAL A O 1
ATOM 605 N N . ASP A 1 82 ? -13.191 -25.297 10.643 1.00 91.88 82 ASP A N 1
ATOM 606 C CA . ASP A 1 82 ? -13.031 -25.412 12.093 1.00 91.88 82 ASP A CA 1
ATOM 607 C C . ASP A 1 82 ? -11.991 -24.405 12.610 1.00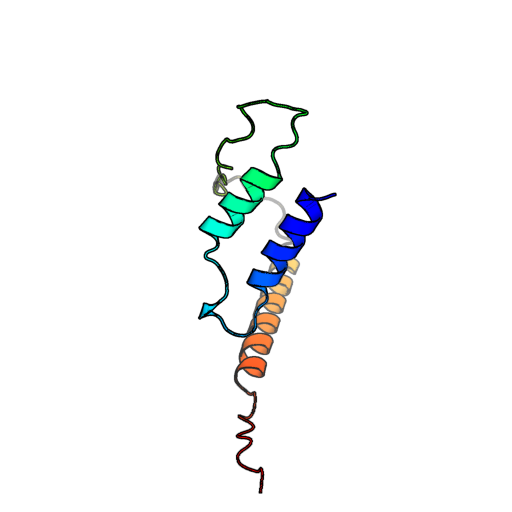 91.88 82 ASP A C 1
ATOM 609 O O . ASP A 1 82 ? -12.258 -23.683 13.575 1.00 91.88 82 ASP A O 1
ATOM 613 N N . GLU A 1 83 ? -10.856 -24.274 11.910 1.00 92.75 83 GLU A N 1
ATOM 614 C CA . GLU A 1 83 ? -9.852 -23.244 12.186 1.00 92.75 83 GLU A CA 1
ATOM 615 C C . GLU A 1 83 ? -10.499 -21.849 12.103 1.00 92.75 83 GLU A C 1
ATOM 617 O O . GLU A 1 83 ? -1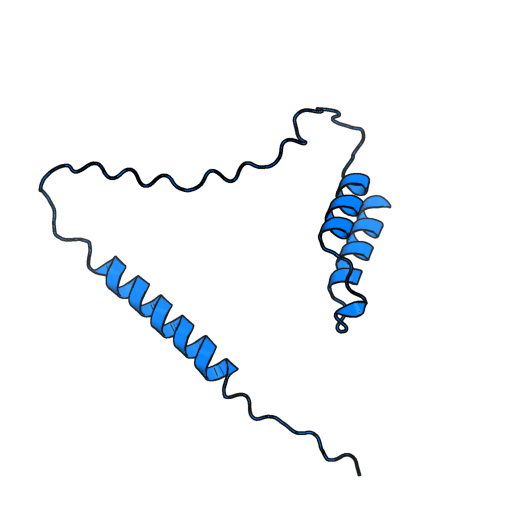0.463 -21.094 13.071 1.00 92.75 83 GLU A O 1
ATOM 622 N N . ALA A 1 84 ? -11.210 -21.509 11.024 1.00 93.50 84 ALA A N 1
ATOM 623 C CA . ALA A 1 84 ? -11.859 -20.199 10.897 1.00 93.50 84 ALA A CA 1
ATOM 624 C C . ALA A 1 84 ? -12.869 -19.885 12.029 1.00 93.50 84 ALA A C 1
ATOM 626 O O . ALA A 1 84 ? -12.954 -18.737 12.485 1.00 93.50 84 ALA A O 1
ATOM 627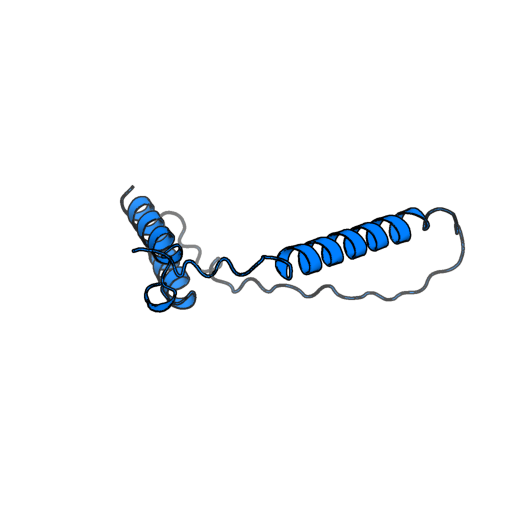 N N . MET A 1 85 ? -13.618 -20.882 12.516 1.00 92.69 85 MET A N 1
ATOM 628 C CA . MET A 1 85 ? -14.546 -20.705 13.641 1.00 92.69 85 MET A CA 1
ATOM 629 C C . MET A 1 85 ? -13.833 -20.422 14.969 1.00 92.69 85 MET A C 1
ATOM 631 O O . MET A 1 85 ? -14.316 -19.595 15.755 1.00 92.69 85 MET A O 1
ATOM 635 N N . GLU A 1 86 ? -12.690 -21.062 15.228 1.00 90.06 86 GLU A N 1
ATOM 636 C CA . GLU A 1 86 ? -11.877 -20.799 16.422 1.00 90.06 86 GLU A CA 1
ATOM 637 C C . GLU A 1 86 ? -11.345 -19.364 16.413 1.00 90.06 86 GLU A C 1
ATOM 639 O O . GLU A 1 86 ? -11.495 -18.637 17.401 1.00 90.06 86 GLU A O 1
ATOM 644 N N . TRP A 1 87 ? -10.817 -18.913 15.270 1.00 88.94 87 TRP A N 1
ATOM 645 C CA . TRP A 1 87 ? -10.357 -17.534 15.095 1.00 88.94 87 TRP A CA 1
ATOM 646 C C . TRP A 1 87 ? -11.478 -16.524 15.394 1.00 88.94 87 TRP A C 1
ATOM 648 O O . TRP A 1 87 ? -11.255 -15.526 16.086 1.00 88.94 87 TRP A O 1
ATOM 658 N N . GLY A 1 88 ? -12.707 -16.803 14.947 1.00 88.81 88 GLY A N 1
ATOM 659 C CA . GLY A 1 88 ? -13.877 -15.972 15.241 1.00 88.81 88 GLY A CA 1
ATOM 660 C C . GLY A 1 88 ? -14.287 -15.980 16.720 1.00 88.81 88 GLY A C 1
ATOM 661 O O . GLY A 1 88 ? -14.601 -14.926 17.279 1.00 88.81 88 GLY A O 1
ATOM 662 N N . SER A 1 89 ? -14.262 -17.144 17.368 1.00 80.75 89 SER A N 1
ATOM 663 C CA . SER A 1 89 ? -14.685 -17.321 18.765 1.00 80.75 89 SER A CA 1
ATOM 664 C C . SER A 1 89 ? -13.688 -16.706 19.753 1.00 80.75 89 SER A C 1
ATOM 666 O O . SER A 1 89 ? -14.085 -15.937 20.630 1.00 80.75 89 SER A O 1
ATOM 668 N N . ASN A 1 90 ? -12.385 -16.939 19.562 1.00 80.81 90 ASN A N 1
ATOM 669 C CA . ASN A 1 90 ? -11.330 -16.335 20.382 1.00 80.81 90 ASN A CA 1
ATOM 670 C C . ASN A 1 90 ? -11.247 -14.815 20.204 1.00 80.81 90 ASN A C 1
ATOM 672 O O . ASN A 1 90 ? -10.957 -14.096 21.160 1.00 80.81 90 ASN A O 1
ATOM 676 N N . SER A 1 91 ? -11.522 -14.300 19.001 1.00 74.81 91 SER A N 1
ATOM 677 C CA . SER A 1 91 ? -11.567 -12.852 18.782 1.00 74.81 91 SER A CA 1
ATOM 678 C C . SER A 1 91 ? -12.761 -12.190 19.478 1.00 74.81 91 SER A C 1
ATOM 680 O O . SER A 1 91 ? -12.645 -11.039 19.899 1.00 74.81 91 SER A O 1
ATOM 682 N N . ARG A 1 92 ? -13.898 -12.890 19.598 1.00 71.25 92 ARG A N 1
ATOM 683 C CA . ARG A 1 92 ? -15.117 -12.392 20.263 1.00 71.25 92 ARG A CA 1
ATOM 684 C C . ARG A 1 92 ? -15.043 -12.476 21.787 1.00 71.25 92 ARG A C 1
ATOM 686 O O . ARG A 1 92 ? -15.619 -11.629 22.458 1.00 71.25 92 ARG A O 1
ATOM 693 N N . ASN A 1 93 ? -14.305 -13.445 22.324 1.00 67.81 93 ASN A N 1
ATOM 694 C CA . ASN A 1 93 ? -14.182 -13.677 23.764 1.00 67.81 93 ASN A CA 1
ATOM 695 C C . ASN A 1 93 ? -13.044 -12.894 24.440 1.00 67.81 93 ASN A C 1
ATOM 697 O O . ASN A 1 93 ? -12.658 -13.241 25.555 1.00 67.81 93 ASN A O 1
ATOM 701 N N . LYS A 1 94 ? -12.512 -11.826 23.829 1.00 66.12 94 LYS A N 1
ATOM 702 C CA . LYS A 1 94 ? -11.610 -10.922 24.556 1.00 66.12 94 LYS A CA 1
ATOM 703 C C . LYS A 1 94 ? -12.402 -10.240 25.678 1.00 66.12 94 LYS A C 1
ATOM 705 O O . LYS A 1 94 ? -13.305 -9.462 25.362 1.00 66.12 94 LYS A O 1
ATOM 710 N N . PRO A 1 95 ? -12.106 -10.509 26.967 1.00 61.09 95 PRO A N 1
ATOM 711 C CA . PRO A 1 95 ? -12.699 -9.729 28.034 1.00 61.09 95 PRO A CA 1
ATOM 712 C C . PRO A 1 95 ? -12.284 -8.281 27.804 1.00 61.09 95 PRO A C 1
ATOM 714 O O . PRO A 1 95 ? -11.101 -7.981 27.623 1.00 61.09 95 PRO A O 1
ATOM 717 N N . ASN A 1 96 ? -13.279 -7.403 27.752 1.00 61.38 96 ASN A N 1
ATOM 718 C CA . ASN A 1 96 ? -13.070 -5.971 27.774 1.00 61.38 96 ASN A CA 1
ATOM 719 C C . ASN A 1 96 ? -12.376 -5.662 29.107 1.00 61.38 96 ASN A C 1
ATOM 721 O O . ASN A 1 96 ? -13.029 -5.600 30.148 1.00 61.38 96 ASN A O 1
ATOM 725 N N . TYR A 1 97 ? -11.044 -5.583 29.098 1.00 56.22 97 TYR A N 1
ATOM 726 C CA . TYR A 1 97 ? -10.297 -4.962 30.179 1.00 56.22 97 TYR A CA 1
ATOM 727 C C . TYR A 1 97 ? -10.625 -3.475 30.098 1.00 56.22 97 TYR A C 1
ATOM 729 O O . TYR A 1 97 ? -9.911 -2.689 29.482 1.00 56.22 97 TYR A O 1
ATOM 737 N N . ASP A 1 98 ? -11.764 -3.116 30.679 1.00 48.25 98 ASP A N 1
ATOM 738 C CA . ASP A 1 98 ? -12.047 -1.754 31.077 1.00 48.25 98 ASP A CA 1
ATOM 739 C C . ASP A 1 98 ? -10.991 -1.386 32.125 1.00 48.25 98 ASP A C 1
ATOM 741 O O . ASP A 1 98 ? -11.106 -1.708 33.310 1.00 48.25 98 ASP A O 1
ATOM 745 N N . SER A 1 99 ? -9.890 -0.788 31.667 1.00 56.06 99 SER A N 1
ATOM 746 C CA . SER A 1 99 ? -8.903 -0.130 32.517 1.00 56.06 99 SER A CA 1
ATOM 747 C C . SER A 1 99 ? -9.489 1.169 33.076 1.00 56.06 99 SER A C 1
ATOM 749 O O . SER A 1 99 ? -8.950 2.253 32.878 1.00 56.06 99 SER A O 1
ATOM 751 N N . SER A 1 100 ? -10.581 1.051 33.827 1.00 56.59 100 SER A N 1
ATOM 752 C CA . SER A 1 100 ? -11.011 2.042 34.801 1.00 56.59 100 SER A CA 1
ATOM 753 C C . SER A 1 100 ? -10.318 1.744 36.132 1.00 56.59 100 SER A C 1
ATOM 755 O O . SER A 1 100 ? -10.933 1.223 37.061 1.00 56.59 100 SER A O 1
ATOM 757 N N . SER A 1 101 ? -9.024 2.053 36.229 1.00 56.66 101 SER A N 1
ATOM 758 C CA . SER A 1 101 ? -8.322 2.152 37.519 1.00 56.66 101 SER A CA 1
ATOM 759 C C . SER A 1 101 ? -6.916 2.734 37.370 1.00 56.66 101 SER A C 1
ATOM 761 O O . SER A 1 101 ? -5.910 2.053 37.541 1.00 56.66 101 SER A O 1
ATOM 763 N N . TYR A 1 102 ? -6.848 4.040 37.130 1.00 50.06 102 TYR A N 1
ATOM 764 C CA . TYR A 1 102 ? -5.752 4.837 37.675 1.00 50.06 102 TYR A CA 1
ATOM 765 C C . TYR A 1 102 ? -6.355 5.765 38.735 1.00 50.06 102 TYR A C 1
ATOM 767 O O . TYR A 1 102 ? -6.944 6.794 38.408 1.00 50.06 102 TYR A O 1
ATOM 775 N N . LEU A 1 103 ? -6.291 5.310 39.992 1.00 47.62 103 LEU A N 1
ATOM 776 C CA . LEU A 1 103 ? -6.211 6.188 41.163 1.00 47.62 103 LEU A CA 1
ATOM 777 C C . LEU A 1 103 ? -4.763 6.662 41.300 1.00 47.62 103 LEU A C 1
ATOM 779 O O . LEU A 1 103 ? -3.866 5.814 41.083 1.00 47.62 103 LEU A O 1
#

Radius of gyration: 24.88 Å; chains: 1; bounding box: 37×54×63 Å

Foldseek 3Di:
DVLVVVLVVLVVQCPDPDPVSRDDVVVNVVSNVVSVPDVPDPPVVVPDPPPPPDDDPPDDDDDDDDPDPPVVVVVVVVVVVVVVVVVVVVVVPDPPPPPPDDD

Organism: Trifolium pratense (NCBI:txid57577)